Protein AF-A0A651DT74-F1 (afdb_monomer)

Foldseek 3Di:
DKKKFFDDVQVVLLCVVPVPDDDCPPDPHTDIDDDDDDDDPDPVVVVVVCQVCQLVVQLVSVCVRPVDCVSDDPDSHPVVSVVGIDMDDDNDDDDPDPDDDDPDDPPDPDDPPD

Secondary structure (DSSP, 8-state):
-EEEEE-HHHHHHHHHH-TTPPPTTSSS---EEEE-----SSHHHHHHHHHHHHHHHHHHHHHTT---GGGS-S--SHHHHHHHEEEEE-S-----S-SPPPSSPPPP------

Structure (mmCIF, N/CA/C/O backbone):
data_AF-A0A651DT74-F1
#
_entry.id   AF-A0A651DT74-F1
#
loop_
_atom_site.group_PDB
_atom_site.id
_atom_site.type_symbol
_atom_site.label_atom_id
_atom_site.label_alt_id
_atom_site.label_comp_id
_atom_site.label_asym_id
_atom_site.label_entity_id
_atom_site.label_seq_id
_atom_site.pdbx_PDB_ins_code
_atom_site.Cartn_x
_atom_site.Cartn_y
_atom_site.Cartn_z
_atom_site.occupancy
_atom_site.B_iso_or_equiv
_atom_site.auth_seq_id
_atom_site.auth_comp_id
_atom_site.auth_asym_id
_atom_site.auth_atom_id
_atom_site.pdbx_PDB_model_num
ATOM 1 N N . MET A 1 1 ? 6.912 -3.605 -10.216 1.00 92.81 1 MET A N 1
ATOM 2 C CA . MET A 1 1 ? 5.995 -4.064 -9.138 1.00 92.81 1 MET A CA 1
ATOM 3 C C . MET A 1 1 ? 5.890 -2.964 -8.090 1.00 92.81 1 MET A C 1
ATOM 5 O O . MET A 1 1 ? 6.702 -2.044 -8.121 1.00 92.81 1 MET A O 1
ATOM 9 N N . VAL A 1 2 ? 4.960 -3.079 -7.149 1.00 95.56 2 VAL A N 1
ATOM 10 C CA . VAL A 1 2 ? 4.865 -2.171 -6.000 1.00 95.56 2 VAL A CA 1
ATOM 11 C C . VAL A 1 2 ? 4.841 -2.965 -4.699 1.00 95.56 2 VAL A C 1
ATOM 13 O O . VAL A 1 2 ? 4.171 -3.990 -4.619 1.00 95.56 2 VAL A O 1
ATOM 16 N N . VAL A 1 3 ? 5.576 -2.504 -3.695 1.00 94.56 3 VAL A N 1
ATOM 17 C CA . VAL A 1 3 ? 5.502 -3.000 -2.320 1.00 94.56 3 VAL A CA 1
ATOM 18 C C . VAL A 1 3 ? 4.712 -1.990 -1.500 1.00 94.56 3 VAL A C 1
ATOM 20 O O . VAL A 1 3 ? 5.022 -0.800 -1.516 1.00 94.56 3 VAL A O 1
ATOM 23 N N . VAL A 1 4 ? 3.699 -2.472 -0.790 1.00 94.44 4 VAL A N 1
ATOM 24 C CA . VAL A 1 4 ? 2.837 -1.682 0.091 1.00 94.44 4 VAL A CA 1
ATOM 25 C C . VAL A 1 4 ? 3.091 -2.155 1.513 1.00 94.44 4 VAL A C 1
ATOM 27 O O . VAL A 1 4 ? 2.991 -3.347 1.800 1.00 94.44 4 VAL A O 1
ATOM 30 N N . ARG A 1 5 ? 3.485 -1.241 2.402 1.00 91.31 5 ARG A N 1
ATOM 31 C CA . ARG A 1 5 ? 3.759 -1.544 3.811 1.00 91.31 5 ARG A CA 1
ATOM 32 C C . ARG A 1 5 ? 2.784 -0.785 4.690 1.00 91.31 5 ARG A C 1
ATOM 34 O O . ARG A 1 5 ? 2.711 0.439 4.592 1.00 91.31 5 ARG A O 1
ATOM 41 N N . ALA A 1 6 ? 2.097 -1.496 5.576 1.00 89.62 6 ALA A N 1
ATOM 42 C CA . ALA A 1 6 ? 1.202 -0.878 6.543 1.00 89.62 6 ALA A CA 1
ATOM 43 C C . ALA A 1 6 ? 1.965 0.078 7.477 1.00 89.62 6 ALA A C 1
ATOM 45 O O . ALA A 1 6 ? 3.040 -0.245 7.995 1.00 89.62 6 ALA A O 1
ATOM 46 N N . CYS A 1 7 ? 1.392 1.262 7.686 1.00 89.56 7 CYS A N 1
ATOM 47 C CA . CYS A 1 7 ? 1.823 2.243 8.676 1.00 89.56 7 CYS A CA 1
ATOM 48 C C . CYS A 1 7 ? 0.823 2.304 9.843 1.00 89.56 7 CYS A C 1
ATOM 50 O O . CYS A 1 7 ? -0.169 1.577 9.887 1.00 89.56 7 CYS A O 1
ATOM 52 N N . GLN A 1 8 ? 1.081 3.202 10.800 1.00 89.12 8 GLN A N 1
ATOM 53 C CA . GLN A 1 8 ? 0.299 3.319 12.034 1.00 89.12 8 GLN A CA 1
ATOM 54 C C . GLN A 1 8 ? -1.225 3.439 11.826 1.00 89.12 8 GLN A C 1
ATOM 56 O O . GLN A 1 8 ? -1.943 2.746 12.540 1.00 89.12 8 GLN A O 1
ATOM 61 N N . PRO A 1 9 ? -1.751 4.228 10.864 1.00 91.88 9 PRO A N 1
ATOM 62 C CA . PRO A 1 9 ? -3.202 4.362 10.704 1.00 91.88 9 PRO A CA 1
ATOM 63 C C . PRO A 1 9 ? -3.909 3.044 10.372 1.00 91.88 9 PRO A C 1
ATOM 65 O O . PRO A 1 9 ? -4.993 2.784 10.891 1.00 91.88 9 PRO A O 1
ATOM 68 N N . PHE A 1 10 ? -3.275 2.193 9.560 1.00 90.31 10 PHE A N 1
ATOM 69 C CA . PHE A 1 10 ? -3.805 0.870 9.246 1.00 90.31 10 PHE A CA 1
ATOM 70 C C . PHE A 1 10 ? -3.846 -0.019 10.490 1.00 90.31 10 PHE A C 1
ATOM 72 O O . PHE A 1 10 ? -4.852 -0.673 10.751 1.00 90.31 10 PHE A O 1
ATOM 79 N N . GLU A 1 11 ? -2.786 -0.007 11.303 1.00 86.75 11 GLU A N 1
ATOM 80 C CA . GLU A 1 11 ? -2.780 -0.767 12.555 1.00 86.75 11 GLU A CA 1
ATOM 81 C C . GLU A 1 11 ? -3.826 -0.272 13.550 1.00 86.75 11 GLU A C 1
ATOM 83 O O . GLU A 1 11 ? -4.442 -1.074 14.244 1.00 86.75 11 GLU A O 1
ATOM 88 N N . ASP A 1 12 ? -3.994 1.043 13.664 1.00 90.25 12 ASP A N 1
ATOM 89 C CA . ASP A 1 12 ? -4.946 1.640 14.596 1.00 90.25 12 ASP A CA 1
ATOM 90 C C . ASP A 1 12 ? -6.381 1.283 14.195 1.00 90.25 12 ASP A C 1
ATOM 92 O O . ASP A 1 12 ? -7.207 0.972 15.054 1.00 90.25 12 ASP A O 1
ATOM 96 N N . TRP A 1 13 ? -6.662 1.258 12.890 1.00 92.12 13 TRP A N 1
ATOM 97 C CA . TRP A 1 13 ? -7.915 0.735 12.354 1.00 92.12 13 TRP A CA 1
ATOM 98 C C . TRP A 1 13 ? -8.093 -0.756 12.663 1.00 92.12 13 TRP A C 1
ATOM 100 O O . TRP A 1 13 ? -9.121 -1.137 13.221 1.00 92.12 13 TRP A O 1
ATOM 110 N N . ALA A 1 14 ? -7.081 -1.583 12.384 1.00 88.75 14 ALA A N 1
ATOM 111 C CA . ALA A 1 14 ? -7.109 -3.021 12.648 1.00 88.75 14 ALA A CA 1
ATOM 112 C C . ALA A 1 14 ? -7.363 -3.334 14.134 1.00 88.75 14 ALA A C 1
ATOM 114 O O . ALA A 1 14 ? -8.231 -4.144 14.459 1.00 88.75 14 ALA A O 1
ATOM 115 N N . LYS A 1 15 ? -6.678 -2.626 15.040 1.00 88.62 15 LYS A N 1
ATOM 116 C CA . LYS A 1 15 ? -6.875 -2.712 16.499 1.00 88.62 15 LYS A CA 1
ATOM 117 C C . LYS A 1 15 ? -8.254 -2.245 16.949 1.00 88.62 15 LYS A C 1
ATOM 119 O O . LYS A 1 15 ? -8.760 -2.700 17.970 1.00 88.62 15 LYS A O 1
ATOM 124 N N . GL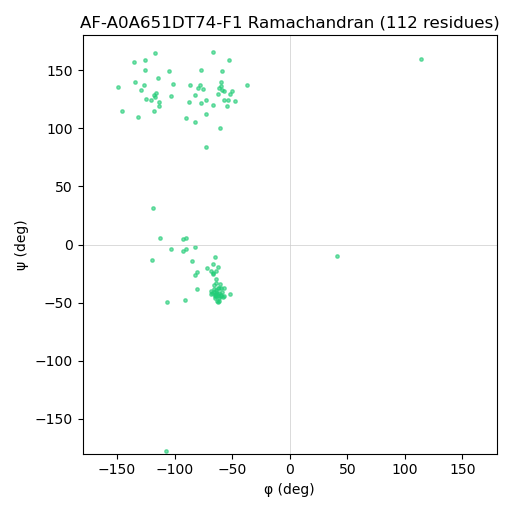Y A 1 16 ? -8.855 -1.309 16.215 1.00 89.44 16 GLY A N 1
ATOM 125 C CA . GLY A 1 16 ? -10.224 -0.862 16.456 1.00 89.44 16 GLY A CA 1
ATOM 126 C C . GLY A 1 16 ? -11.270 -1.948 16.186 1.00 89.44 16 GLY A C 1
ATOM 127 O O . GLY A 1 16 ? -12.357 -1.888 16.760 1.00 89.44 16 GLY A O 1
ATOM 128 N N . ILE A 1 17 ? -10.943 -2.931 15.342 1.00 88.38 17 ILE A N 1
ATOM 129 C CA . ILE A 1 17 ? -11.793 -4.089 15.032 1.00 88.38 17 ILE A CA 1
ATOM 130 C C . ILE A 1 17 ? -11.492 -5.246 15.991 1.00 88.38 17 ILE A C 1
ATOM 132 O O . ILE A 1 17 ? -12.416 -5.829 16.559 1.00 88.38 17 ILE A O 1
ATOM 136 N N . ASP A 1 18 ? -10.211 -5.557 16.182 1.00 83.62 18 ASP A N 1
ATOM 137 C CA . ASP A 1 18 ? -9.729 -6.611 17.072 1.00 83.62 18 ASP A CA 1
ATOM 138 C C . ASP A 1 18 ? -8.593 -6.072 17.950 1.00 83.62 18 ASP A C 1
ATOM 140 O O . ASP A 1 18 ? -7.492 -5.822 17.471 1.00 83.62 18 ASP A O 1
ATOM 144 N N . GLU A 1 19 ? -8.843 -5.894 19.248 1.00 81.88 19 GLU A N 1
ATOM 145 C CA . GLU A 1 19 ? -7.859 -5.335 20.188 1.00 81.88 19 GLU A CA 1
ATOM 146 C C . GLU A 1 19 ? -6.610 -6.229 20.342 1.00 81.88 19 GLU A C 1
ATOM 148 O O . GLU A 1 19 ? -5.537 -5.731 20.692 1.00 81.88 19 GLU A O 1
ATOM 153 N N . GLU A 1 20 ? -6.722 -7.530 20.041 1.00 77.31 20 GLU A N 1
ATOM 154 C CA . GLU A 1 20 ? -5.605 -8.485 20.058 1.00 77.31 20 GLU A CA 1
ATOM 155 C C . GLU A 1 20 ? -4.872 -8.583 18.705 1.00 77.31 20 GLU A C 1
ATOM 157 O O . GLU A 1 20 ? -3.949 -9.389 18.560 1.00 77.31 20 GLU A O 1
ATOM 162 N N . ALA A 1 21 ? -5.236 -7.737 17.732 1.00 71.56 21 ALA A N 1
ATOM 163 C CA . ALA A 1 21 ? -4.593 -7.635 16.427 1.00 71.56 21 ALA A CA 1
ATOM 164 C C . ALA A 1 21 ? -3.055 -7.569 16.545 1.00 71.56 21 ALA A C 1
ATOM 166 O O . ALA A 1 21 ? -2.527 -6.655 17.198 1.00 71.56 21 ALA A O 1
ATOM 167 N N . PRO A 1 22 ? -2.306 -8.481 15.886 1.00 64.31 22 PRO A N 1
ATOM 168 C CA . PRO A 1 22 ? -0.856 -8.402 15.875 1.00 64.31 22 PRO A CA 1
ATOM 169 C C . PRO A 1 22 ? -0.402 -7.067 15.286 1.00 64.31 22 PRO A C 1
ATOM 171 O O . PRO A 1 22 ? -0.881 -6.616 14.247 1.00 64.31 22 PRO A O 1
ATOM 174 N N . THR A 1 23 ? 0.537 -6.412 15.961 1.00 62.88 23 THR A N 1
ATOM 175 C CA . THR A 1 23 ? 1.093 -5.148 15.468 1.00 62.88 23 THR A CA 1
ATOM 176 C C . THR A 1 23 ? 2.122 -5.449 14.388 1.00 62.88 23 THR A C 1
ATOM 178 O O . THR A 1 23 ? 2.986 -6.296 14.604 1.00 62.88 23 THR A O 1
ATOM 181 N N . ALA A 1 24 ? 2.110 -4.740 13.259 1.00 56.19 24 ALA A N 1
ATOM 182 C CA . ALA A 1 24 ? 3.099 -4.943 12.198 1.00 56.19 24 ALA A CA 1
ATOM 183 C C . ALA A 1 24 ? 4.533 -4.579 12.655 1.00 56.19 24 ALA A C 1
ATOM 185 O O . ALA A 1 24 ? 5.508 -4.886 11.973 1.00 56.19 24 ALA A O 1
ATOM 186 N N . TYR A 1 25 ? 4.677 -3.944 13.824 1.00 54.31 25 TYR A N 1
ATOM 187 C CA . TYR A 1 25 ? 5.950 -3.650 14.491 1.00 54.31 25 TYR A CA 1
ATOM 188 C C . TYR A 1 25 ? 6.428 -4.702 15.502 1.00 54.31 25 TYR A C 1
ATOM 190 O O . TYR A 1 25 ? 7.539 -4.584 16.031 1.00 54.31 25 TYR A O 1
ATOM 198 N N . ASP A 1 26 ? 5.633 -5.728 15.783 1.00 47.22 26 ASP A N 1
ATOM 199 C CA . ASP A 1 26 ? 6.043 -6.825 16.647 1.00 47.22 26 ASP A CA 1
ATOM 200 C C . ASP A 1 26 ? 7.056 -7.702 15.888 1.00 47.22 26 ASP A C 1
ATOM 202 O O . ASP A 1 26 ? 6.738 -8.312 14.873 1.00 47.22 26 ASP A O 1
ATOM 206 N N . SER A 1 27 ? 8.302 -7.659 16.382 1.00 41.62 27 SER A N 1
ATOM 207 C CA . SER A 1 27 ? 9.448 -8.592 16.311 1.00 41.62 27 SER A CA 1
ATOM 208 C C . SER A 1 27 ? 9.829 -9.348 15.015 1.00 41.62 27 SER A C 1
ATOM 210 O O . SER A 1 27 ? 10.936 -9.886 14.953 1.00 41.62 27 SER A O 1
ATOM 212 N N . SER A 1 28 ? 9.011 -9.338 13.965 1.00 52.53 28 SER A N 1
ATOM 213 C CA . SER A 1 28 ? 9.129 -10.134 12.735 1.00 52.53 28 SER A CA 1
ATOM 214 C C . SER A 1 28 ? 9.269 -9.295 11.454 1.00 52.53 28 SER A C 1
ATOM 216 O O . SER A 1 28 ? 9.727 -9.810 10.435 1.00 52.53 28 SER A O 1
ATOM 218 N N . GLY A 1 29 ? 8.994 -7.988 11.524 1.00 56.25 29 GLY A N 1
ATOM 219 C CA . GLY A 1 29 ? 9.123 -7.040 10.414 1.00 56.25 29 GLY A CA 1
ATOM 220 C C . GLY A 1 29 ? 7.774 -6.471 9.974 1.00 56.25 29 GLY A C 1
ATOM 221 O O . GLY A 1 29 ? 6.731 -7.047 10.255 1.00 56.25 29 GLY A O 1
ATOM 222 N N . LYS A 1 30 ? 7.807 -5.322 9.284 1.00 64.44 30 LYS A N 1
ATOM 223 C CA . LYS A 1 30 ? 6.601 -4.647 8.782 1.00 64.44 30 LYS A CA 1
ATOM 224 C C . LYS A 1 30 ? 5.803 -5.590 7.876 1.00 64.44 30 LYS A C 1
ATOM 226 O O . LYS A 1 30 ? 6.356 -6.048 6.875 1.00 64.44 30 LYS A O 1
ATOM 231 N N . TRP A 1 31 ? 4.521 -5.807 8.183 1.00 73.62 31 TRP A N 1
ATOM 232 C CA . TRP A 1 31 ? 3.577 -6.444 7.262 1.00 73.62 31 TRP A CA 1
ATOM 233 C C . TRP A 1 31 ? 3.589 -5.690 5.931 1.00 73.62 31 TRP A C 1
ATOM 235 O O . TRP A 1 31 ? 3.443 -4.462 5.892 1.00 73.62 31 TRP A O 1
ATOM 245 N N . SER A 1 32 ? 3.843 -6.417 4.847 1.00 86.38 32 SER A N 1
ATOM 246 C CA . SER A 1 32 ? 3.918 -5.831 3.517 1.00 86.38 32 SER A CA 1
ATOM 247 C C . SER A 1 32 ? 3.474 -6.812 2.458 1.00 86.38 32 SER A C 1
ATOM 249 O O . SER A 1 32 ? 3.953 -7.947 2.446 1.00 86.38 32 SER A O 1
ATOM 251 N N . ASN A 1 33 ? 2.668 -6.330 1.524 1.00 90.38 33 ASN A N 1
ATOM 252 C CA . ASN A 1 33 ? 2.309 -7.060 0.322 1.00 90.38 33 ASN A CA 1
ATOM 253 C C . ASN A 1 33 ? 3.065 -6.494 -0.880 1.00 90.38 33 ASN A C 1
ATOM 255 O O . ASN A 1 33 ? 3.397 -5.307 -0.937 1.00 90.38 33 ASN A O 1
ATOM 259 N N . ALA A 1 34 ? 3.349 -7.359 -1.850 1.00 92.44 34 ALA A N 1
ATOM 260 C CA . ALA A 1 34 ? 3.930 -6.973 -3.125 1.00 92.44 34 ALA A CA 1
ATOM 261 C C . ALA A 1 34 ? 2.941 -7.293 -4.246 1.00 92.44 34 ALA A C 1
ATOM 263 O O . ALA A 1 34 ? 2.444 -8.413 -4.343 1.00 92.44 34 ALA A O 1
ATOM 264 N N . TYR A 1 35 ? 2.696 -6.317 -5.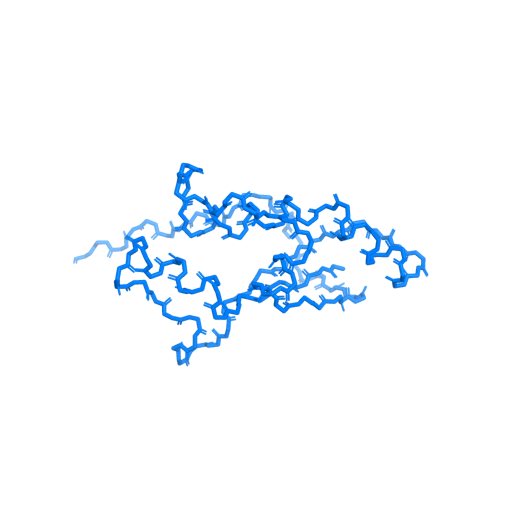113 1.00 93.44 35 TYR A N 1
ATOM 265 C CA . TYR A 1 35 ? 1.757 -6.424 -6.220 1.00 93.44 35 TYR A CA 1
ATOM 266 C C . TYR A 1 35 ? 2.485 -6.266 -7.551 1.00 93.44 35 TYR A C 1
ATOM 268 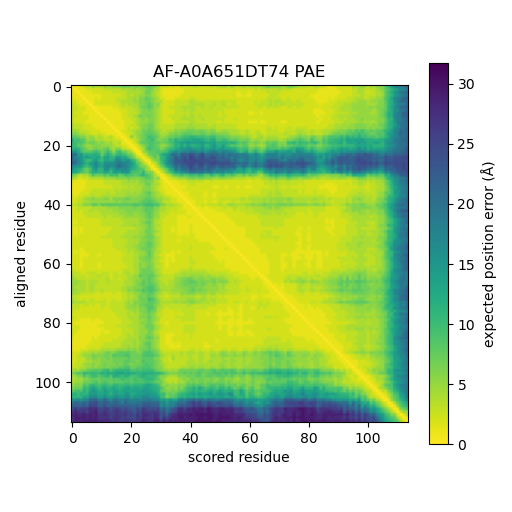O O . TYR A 1 35 ? 3.222 -5.299 -7.785 1.00 93.44 35 TYR A O 1
ATOM 276 N N . LEU A 1 36 ? 2.260 -7.217 -8.456 1.00 93.81 36 LEU A N 1
ATOM 277 C CA . LEU A 1 36 ? 2.658 -7.065 -9.850 1.00 93.81 36 LEU A CA 1
ATOM 278 C C . LEU A 1 36 ? 1.715 -6.057 -10.515 1.00 93.81 36 LEU A C 1
ATOM 280 O O . LEU A 1 36 ? 0.499 -6.219 -10.496 1.00 93.81 36 LEU A O 1
ATOM 284 N N . ILE A 1 37 ? 2.299 -5.010 -11.088 1.00 94.12 37 ILE A N 1
ATOM 285 C CA . ILE A 1 37 ? 1.598 -3.934 -11.799 1.00 94.12 37 ILE A CA 1
ATOM 286 C C . ILE A 1 37 ? 2.053 -3.947 -13.264 1.00 94.12 37 ILE A C 1
ATOM 288 O O . ILE A 1 37 ? 3.069 -4.590 -13.556 1.00 94.12 37 ILE A O 1
ATOM 292 N N . PRO A 1 38 ? 1.340 -3.274 -14.188 1.00 94.31 38 PRO A N 1
ATOM 293 C CA . PRO A 1 38 ? 1.783 -3.162 -15.574 1.00 94.31 38 PRO A CA 1
ATOM 294 C C . PRO A 1 38 ? 3.218 -2.628 -15.699 1.00 94.31 38 PRO A C 1
ATOM 296 O O . PRO A 1 38 ? 3.747 -1.989 -14.791 1.00 94.31 38 PRO A O 1
ATOM 299 N N . GLU A 1 39 ? 3.856 -2.897 -16.834 1.00 90.88 39 GLU A N 1
ATOM 300 C CA . GLU A 1 39 ? 5.155 -2.306 -17.153 1.00 90.88 39 GLU A CA 1
ATOM 301 C C . GLU A 1 39 ? 4.968 -0.862 -17.630 1.00 90.88 39 GLU A C 1
ATOM 303 O O . GLU A 1 39 ? 4.071 -0.568 -18.426 1.00 90.88 39 GLU A O 1
ATOM 308 N N . PHE A 1 40 ? 5.835 0.029 -17.157 1.00 93.44 40 PHE A N 1
ATOM 309 C CA . PHE A 1 40 ? 5.821 1.447 -17.494 1.00 93.44 40 PHE A CA 1
ATOM 310 C C . PHE A 1 40 ? 7.186 1.873 -18.027 1.00 93.44 40 PHE A C 1
ATOM 312 O O . PHE A 1 40 ? 8.215 1.317 -17.648 1.00 93.44 40 PHE A O 1
ATOM 319 N N . ASN A 1 41 ? 7.196 2.878 -18.904 1.00 91.69 41 ASN A N 1
ATOM 320 C CA . ASN A 1 41 ? 8.442 3.410 -19.463 1.00 91.69 41 ASN A CA 1
ATOM 321 C C . ASN A 1 41 ? 9.143 4.380 -18.503 1.00 91.69 41 ASN A C 1
ATOM 323 O O . ASN A 1 41 ? 10.346 4.605 -18.633 1.00 91.69 41 ASN A O 1
ATOM 327 N N . THR A 1 42 ? 8.390 4.985 -17.582 1.00 93.62 42 THR A N 1
ATOM 328 C CA . THR A 1 42 ? 8.891 5.941 -16.595 1.00 93.62 42 THR A CA 1
ATOM 329 C C . THR A 1 42 ? 8.311 5.648 -15.214 1.00 93.62 42 THR A C 1
ATOM 331 O O . THR A 1 42 ? 7.249 5.037 -15.087 1.00 93.62 42 THR A O 1
ATOM 334 N N . GLU A 1 43 ? 9.011 6.094 -14.171 1.00 92.88 43 GLU A N 1
ATOM 335 C CA . GLU A 1 43 ? 8.515 6.006 -12.794 1.00 92.88 43 GLU A CA 1
ATOM 336 C C . GLU A 1 43 ? 7.272 6.890 -12.586 1.00 92.88 43 GLU A C 1
ATOM 338 O O . GLU A 1 43 ? 6.354 6.511 -11.866 1.00 92.88 43 GLU A O 1
ATOM 343 N N . GLU A 1 44 ? 7.209 8.042 -13.260 1.00 96.19 44 GLU A N 1
ATOM 344 C CA . GLU A 1 44 ? 6.069 8.966 -13.205 1.00 96.19 44 GLU A CA 1
ATOM 345 C C . GLU A 1 44 ? 4.783 8.302 -13.717 1.00 96.19 44 GLU A C 1
ATOM 347 O O . GLU A 1 44 ? 3.773 8.335 -13.017 1.00 96.19 44 GLU A O 1
ATOM 352 N N . ASP A 1 45 ? 4.836 7.600 -14.857 1.00 96.38 45 ASP A N 1
ATOM 353 C CA . ASP A 1 45 ? 3.687 6.841 -15.380 1.00 96.38 45 ASP A CA 1
ATOM 354 C C . ASP A 1 45 ? 3.213 5.765 -14.382 1.00 96.38 45 ASP A C 1
ATOM 356 O O . ASP A 1 45 ? 2.013 5.516 -14.233 1.00 96.38 45 ASP A O 1
ATOM 360 N N . ALA A 1 46 ? 4.153 5.120 -13.681 1.00 95.50 46 ALA A N 1
ATOM 361 C CA . ALA A 1 46 ? 3.832 4.119 -12.670 1.00 95.50 46 ALA A CA 1
ATOM 362 C C . ALA A 1 46 ? 3.139 4.751 -11.454 1.00 95.50 46 ALA A C 1
ATOM 364 O O . ALA A 1 46 ? 2.163 4.194 -10.947 1.00 95.50 46 ALA A O 1
ATOM 365 N N . TRP A 1 47 ? 3.599 5.922 -11.003 1.00 96.62 47 TRP A N 1
ATOM 366 C CA . TRP A 1 47 ? 2.959 6.666 -9.918 1.00 96.62 47 TRP A CA 1
ATOM 367 C C . TRP A 1 47 ? 1.567 7.178 -10.293 1.00 96.62 47 TRP A C 1
ATOM 369 O O . TRP A 1 47 ? 0.654 7.053 -9.479 1.00 96.62 47 TRP A O 1
ATOM 379 N N . GLU A 1 48 ? 1.368 7.680 -11.514 1.00 97.25 48 GLU A N 1
ATOM 380 C CA . GLU A 1 48 ? 0.042 8.083 -12.005 1.00 97.25 48 GLU A CA 1
ATOM 381 C C . GLU A 1 48 ? -0.928 6.896 -12.041 1.00 97.25 48 GLU A C 1
ATOM 383 O O . GLU A 1 48 ? -2.087 7.003 -11.626 1.00 97.25 48 GLU A O 1
ATOM 388 N N . TRP A 1 49 ? -0.452 5.727 -12.484 1.00 97.38 49 TRP A N 1
ATOM 389 C CA . TRP A 1 49 ? -1.250 4.508 -12.435 1.00 97.38 49 TRP A CA 1
ATOM 390 C C . TRP A 1 49 ? -1.569 4.099 -10.994 1.00 97.38 49 TRP A C 1
ATOM 392 O O . TRP A 1 49 ? -2.711 3.739 -10.708 1.00 97.38 49 TRP A O 1
ATOM 402 N N . LEU A 1 50 ? -0.603 4.176 -10.074 1.00 97.00 50 LEU A N 1
ATOM 403 C CA . LEU A 1 50 ? -0.835 3.874 -8.661 1.00 97.00 50 LEU A CA 1
ATOM 404 C C . LEU A 1 50 ? -1.875 4.810 -8.046 1.00 97.00 50 LEU A C 1
ATOM 406 O O . LEU A 1 50 ? -2.773 4.326 -7.367 1.00 97.00 50 LEU A O 1
ATOM 410 N N . GLU A 1 51 ? -1.808 6.113 -8.313 1.00 97.50 51 GLU A N 1
ATOM 411 C CA . GLU A 1 51 ? -2.800 7.078 -7.833 1.00 97.50 51 GLU A CA 1
ATOM 412 C C . GLU A 1 51 ? -4.203 6.741 -8.359 1.00 97.50 51 GLU A C 1
ATOM 414 O O . GLU A 1 51 ? -5.164 6.690 -7.588 1.00 97.50 51 GLU A O 1
ATOM 419 N N . ALA A 1 52 ? -4.323 6.413 -9.649 1.00 97.50 52 ALA A N 1
ATOM 420 C CA . ALA A 1 52 ? -5.597 6.036 -10.259 1.00 97.50 52 ALA A CA 1
ATOM 421 C C . ALA A 1 52 ? -6.167 4.700 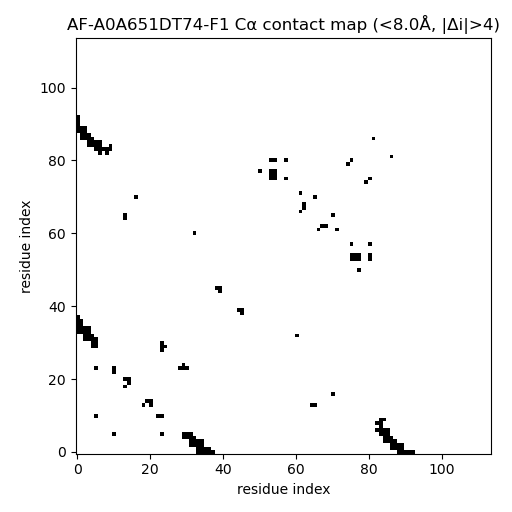-9.741 1.00 97.50 52 ALA A C 1
ATOM 423 O O . ALA A 1 52 ? -7.380 4.493 -9.796 1.00 97.50 52 ALA A O 1
ATOM 424 N N . ASN A 1 53 ? -5.315 3.796 -9.244 1.00 97.12 53 ASN A N 1
ATOM 425 C CA . ASN A 1 53 ? -5.696 2.448 -8.802 1.00 97.12 53 ASN A CA 1
ATOM 426 C C . ASN A 1 53 ? -5.555 2.240 -7.285 1.00 97.12 53 ASN A C 1
ATOM 428 O O . ASN A 1 53 ? -5.765 1.129 -6.795 1.00 97.12 53 ASN A O 1
ATOM 432 N N . CYS A 1 54 ? -5.233 3.288 -6.523 1.00 96.25 54 CYS A N 1
ATOM 433 C CA . CYS A 1 54 ? -4.938 3.167 -5.098 1.00 96.25 54 CYS A CA 1
ATOM 434 C C . CYS A 1 54 ? -6.108 2.614 -4.288 1.00 96.25 54 CYS A C 1
ATOM 436 O O . CYS A 1 54 ? -5.875 1.841 -3.371 1.00 96.25 54 CYS A O 1
ATOM 438 N N . GLY A 1 55 ? -7.351 2.925 -4.667 1.00 96.06 55 GLY A N 1
ATOM 439 C CA . GLY A 1 55 ? -8.537 2.377 -4.008 1.00 96.06 55 GLY A CA 1
ATOM 440 C C . GLY A 1 55 ? -8.577 0.848 -4.054 1.00 96.06 55 GLY A C 1
ATOM 441 O O . GLY A 1 55 ? -8.850 0.221 -3.039 1.00 96.06 55 GLY A O 1
ATOM 442 N N . MET A 1 56 ? -8.211 0.242 -5.190 1.00 95.19 56 MET A N 1
ATOM 443 C CA . MET A 1 56 ? -8.132 -1.217 -5.321 1.00 95.19 56 MET A CA 1
ATOM 444 C C . MET A 1 56 ? -7.037 -1.798 -4.421 1.00 95.19 56 MET A C 1
ATOM 446 O O . MET A 1 56 ? -7.268 -2.793 -3.745 1.00 95.19 56 MET A O 1
ATOM 450 N N . LEU A 1 57 ? -5.852 -1.179 -4.392 1.00 95.31 57 LEU A N 1
ATOM 451 C CA . LEU A 1 57 ? -4.763 -1.620 -3.513 1.00 95.31 57 LEU A CA 1
ATOM 452 C C . LEU A 1 57 ? -5.141 -1.476 -2.035 1.00 95.31 57 LEU A C 1
ATOM 454 O O . LEU A 1 57 ? -4.844 -2.358 -1.242 1.00 95.31 57 LEU A O 1
ATOM 458 N N . PHE A 1 58 ? -5.834 -0.396 -1.675 1.00 95.75 58 PHE A N 1
ATOM 459 C CA . PHE A 1 58 ? -6.327 -0.172 -0.320 1.00 95.75 58 PHE A CA 1
ATOM 460 C C . PHE A 1 58 ? -7.300 -1.284 0.086 1.00 95.75 58 PHE A C 1
ATOM 462 O O . PHE A 1 58 ? -7.150 -1.878 1.147 1.00 95.75 58 PHE A O 1
ATOM 469 N N . GLU A 1 59 ? -8.268 -1.609 -0.770 1.00 95.06 59 GLU A N 1
ATOM 470 C CA . GLU A 1 59 ? -9.232 -2.679 -0.504 1.00 95.06 59 GLU A CA 1
ATOM 471 C C . GLU A 1 59 ? -8.553 -4.049 -0.372 1.00 95.06 59 GLU A C 1
ATOM 473 O O . GLU A 1 59 ? -8.924 -4.804 0.517 1.00 95.06 59 GLU A O 1
ATOM 478 N N . LEU A 1 60 ? -7.512 -4.340 -1.162 1.00 92.88 60 LEU A N 1
ATOM 479 C CA . LEU A 1 60 ? -6.712 -5.563 -1.006 1.00 92.88 60 LEU A CA 1
ATOM 480 C C . LEU A 1 60 ? -5.995 -5.629 0.353 1.00 92.88 60 LEU A C 1
ATOM 482 O O . LEU A 1 60 ? -5.999 -6.679 0.993 1.00 92.88 60 LEU A O 1
ATOM 486 N N . GLU A 1 61 ? -5.414 -4.520 0.825 1.00 92.12 61 GLU A N 1
ATOM 487 C CA . GLU A 1 61 ? -4.796 -4.468 2.159 1.00 92.12 61 GLU A CA 1
ATOM 488 C C . GLU A 1 61 ? -5.833 -4.682 3.270 1.00 92.12 61 GLU A C 1
ATOM 490 O O . GLU A 1 61 ? -5.593 -5.456 4.197 1.00 92.12 61 GLU A O 1
ATOM 495 N N . LEU A 1 62 ? -6.997 -4.032 3.170 1.00 92.25 62 LEU A N 1
ATOM 496 C CA . LEU A 1 62 ? -8.076 -4.153 4.155 1.00 92.25 62 LEU A CA 1
ATOM 497 C C . LEU A 1 62 ? -8.651 -5.572 4.184 1.00 92.25 62 LEU A C 1
ATOM 499 O O . LEU A 1 62 ? -8.783 -6.144 5.263 1.00 92.25 62 LEU A O 1
ATOM 503 N N . ASP A 1 63 ? -8.928 -6.157 3.018 1.00 90.25 63 ASP A N 1
ATOM 504 C CA . ASP A 1 63 ? -9.465 -7.514 2.877 1.00 90.25 63 ASP A CA 1
ATOM 505 C C . ASP A 1 63 ? -8.490 -8.579 3.390 1.00 90.25 63 ASP A C 1
ATOM 507 O O . ASP A 1 63 ? -8.911 -9.562 3.998 1.00 90.25 63 ASP A O 1
ATOM 511 N N . SER A 1 64 ? -7.178 -8.343 3.247 1.00 83.88 64 SER A N 1
ATOM 512 C CA . SER A 1 64 ? -6.150 -9.229 3.808 1.00 83.88 64 SER A CA 1
ATOM 513 C C . SER A 1 64 ? -6.197 -9.327 5.338 1.00 83.88 64 SER A C 1
ATOM 515 O O . SER A 1 64 ? -5.677 -10.292 5.902 1.00 83.88 64 SER A O 1
ATOM 517 N N . TRP A 1 65 ? -6.832 -8.353 6.001 1.00 85.12 65 TRP A N 1
ATOM 518 C CA . TRP A 1 65 ? -6.985 -8.308 7.451 1.00 85.12 65 TRP A CA 1
ATOM 519 C C . TRP A 1 65 ? -8.408 -8.624 7.917 1.00 85.12 65 TRP A C 1
ATOM 521 O O . TRP A 1 65 ? -8.611 -9.441 8.814 1.00 85.12 65 TRP A O 1
ATOM 531 N N . TYR A 1 66 ? -9.407 -7.969 7.326 1.00 86.94 66 TYR A N 1
ATOM 532 C CA . TYR A 1 66 ? -10.803 -8.095 7.716 1.00 86.94 66 TYR A CA 1
ATOM 533 C C . TYR A 1 66 ? -11.712 -7.980 6.494 1.00 86.94 66 TYR A C 1
ATOM 535 O O . TYR A 1 66 ? -11.813 -6.925 5.879 1.00 86.94 66 TYR A O 1
ATOM 543 N N . THR A 1 67 ? -12.410 -9.062 6.161 1.00 87.56 67 THR A N 1
ATOM 544 C CA . THR A 1 67 ? -13.121 -9.213 4.880 1.00 87.56 67 THR A CA 1
ATOM 545 C C . THR A 1 67 ? -14.501 -8.553 4.830 1.00 87.56 67 THR A C 1
ATOM 547 O O . THR A 1 67 ? -15.190 -8.674 3.823 1.00 87.56 67 THR A O 1
ATOM 550 N N . ASP A 1 68 ? -14.977 -7.944 5.921 1.00 90.25 68 ASP A N 1
ATOM 551 C CA . ASP A 1 68 ? -16.280 -7.266 5.949 1.00 90.25 68 ASP A CA 1
ATOM 552 C C . ASP A 1 68 ? -16.125 -5.790 5.542 1.00 90.25 68 ASP A C 1
ATOM 554 O O . ASP A 1 68 ? -15.595 -4.991 6.328 1.00 90.25 68 ASP A O 1
ATOM 558 N N . PRO A 1 69 ? -16.609 -5.396 4.346 1.00 90.25 69 PRO A N 1
ATOM 559 C CA . PRO A 1 69 ? -16.426 -4.044 3.835 1.00 90.25 69 PRO A CA 1
ATOM 560 C C . PRO A 1 69 ? -17.169 -2.973 4.637 1.00 90.25 69 PRO A C 1
ATOM 562 O O . PRO A 1 69 ? -16.851 -1.793 4.496 1.00 90.25 69 PRO A O 1
ATOM 565 N N . GLU A 1 70 ? -18.150 -3.343 5.471 1.00 91.50 70 GLU A N 1
ATOM 566 C CA . GLU A 1 70 ? -18.859 -2.382 6.328 1.00 91.50 70 GLU A CA 1
ATOM 567 C C . GLU A 1 70 ? -17.959 -1.813 7.438 1.00 91.50 70 GLU A C 1
ATOM 569 O O . GLU A 1 70 ? -18.215 -0.715 7.932 1.00 91.50 70 GLU A O 1
ATOM 574 N N . ALA A 1 71 ? -16.888 -2.521 7.808 1.00 90.75 71 ALA A N 1
AT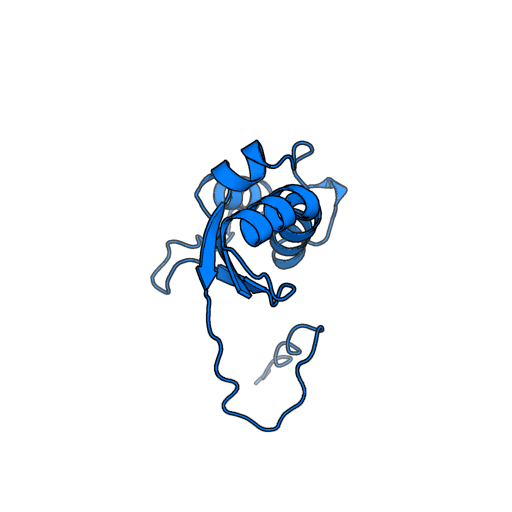OM 575 C CA . ALA A 1 71 ? -15.924 -2.077 8.816 1.00 90.75 71 ALA A CA 1
ATOM 576 C C . ALA A 1 71 ? -14.748 -1.269 8.234 1.00 90.75 71 ALA A C 1
ATOM 578 O O . ALA A 1 71 ? -13.883 -0.795 8.978 1.00 90.75 71 ALA A O 1
ATOM 579 N N . TRP A 1 72 ? -14.673 -1.127 6.90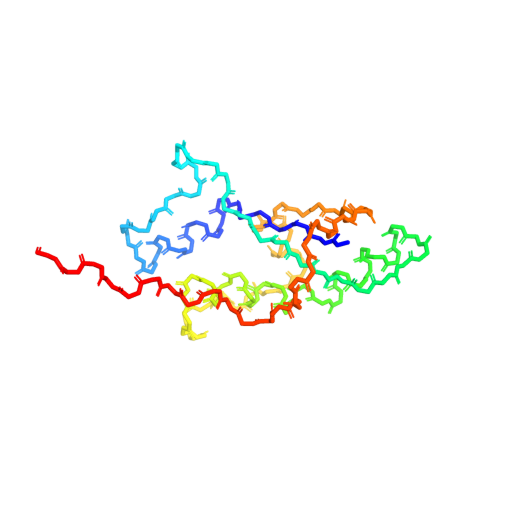9 1.00 94.38 72 TRP A N 1
ATOM 580 C CA . TRP A 1 72 ? -13.570 -0.446 6.233 1.00 94.38 72 TRP A CA 1
ATOM 581 C C . TRP A 1 72 ? -13.683 1.082 6.345 1.00 94.38 72 TRP A C 1
ATOM 583 O O . TRP A 1 72 ? -14.792 1.618 6.389 1.00 94.38 72 TRP A O 1
ATOM 593 N N . PRO A 1 73 ? -12.556 1.822 6.344 1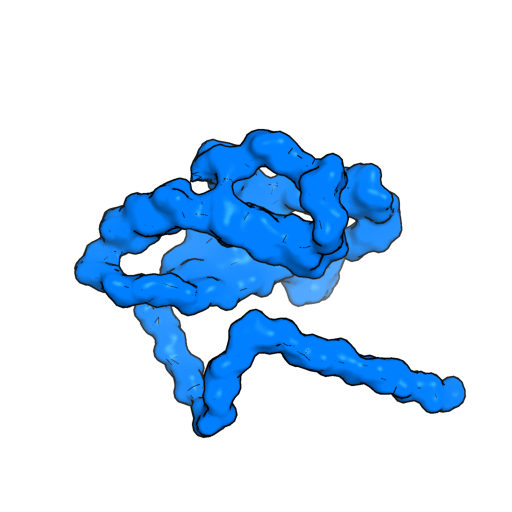.00 93.75 73 PRO A N 1
ATOM 594 C CA . PRO A 1 73 ? -12.587 3.283 6.305 1.00 93.75 73 PRO A CA 1
ATOM 595 C C . PRO A 1 73 ? -13.309 3.784 5.046 1.00 93.75 73 PRO A C 1
ATOM 597 O O . PRO A 1 73 ? -13.074 3.275 3.950 1.00 93.75 73 PRO A O 1
ATOM 600 N N . GLU A 1 74 ? -14.169 4.798 5.187 1.00 93.25 74 GLU A N 1
ATOM 601 C CA . GLU A 1 74 ? -14.889 5.395 4.049 1.00 93.25 74 GLU A CA 1
ATOM 602 C C . GLU A 1 74 ? -13.947 6.157 3.102 1.00 93.25 74 GLU A C 1
ATOM 604 O O . GLU A 1 74 ? -14.095 6.077 1.882 1.00 93.25 74 GLU A O 1
ATOM 609 N N . ASP A 1 75 ? -12.970 6.891 3.651 1.00 95.56 75 ASP A N 1
ATOM 610 C CA . ASP A 1 75 ? -11.958 7.586 2.854 1.00 95.56 75 ASP A CA 1
ATOM 611 C C . ASP A 1 75 ? -10.837 6.624 2.456 1.00 95.56 75 ASP A C 1
ATOM 613 O O . ASP A 1 75 ? -9.980 6.261 3.260 1.00 95.56 75 ASP A O 1
ATOM 617 N N . ARG A 1 76 ? -10.853 6.235 1.182 1.00 95.25 76 ARG A N 1
ATOM 618 C CA . ARG A 1 76 ? -9.808 5.436 0.528 1.00 95.25 76 ARG A CA 1
ATOM 619 C C . ARG A 1 76 ? -9.176 6.194 -0.640 1.00 95.25 76 ARG A C 1
ATOM 621 O O . ARG A 1 76 ? -8.803 5.605 -1.651 1.00 95.25 76 ARG A O 1
ATOM 628 N N . SER A 1 77 ? -9.119 7.523 -0.529 1.00 97.12 77 SER A N 1
ATOM 629 C CA . SER A 1 77 ? -8.457 8.389 -1.505 1.00 97.12 77 SER A CA 1
ATOM 630 C C . SER A 1 77 ? -6.941 8.173 -1.529 1.00 97.12 77 SER A C 1
ATOM 632 O O . SER A 1 77 ? -6.359 7.608 -0.605 1.00 97.12 77 SER A O 1
ATOM 634 N N . TRP A 1 78 ? -6.273 8.689 -2.563 1.00 96.56 78 TRP A N 1
ATOM 635 C CA . TRP A 1 78 ? -4.813 8.630 -2.667 1.00 96.56 78 TRP A CA 1
ATOM 636 C C . TRP A 1 78 ? -4.092 9.263 -1.472 1.00 96.56 78 TRP A C 1
ATOM 638 O O . TRP A 1 78 ? -3.089 8.732 -1.001 1.00 96.56 78 TRP A O 1
ATOM 648 N N . ASN A 1 79 ? -4.627 10.365 -0.940 1.00 97.06 79 ASN A N 1
ATOM 649 C CA . ASN A 1 79 ? -4.061 11.007 0.244 1.00 97.06 79 ASN A CA 1
ATOM 650 C C . ASN A 1 79 ? -4.134 10.077 1.459 1.00 97.06 79 ASN A C 1
ATOM 652 O O . ASN A 1 79 ? -3.111 9.848 2.098 1.00 97.06 79 ASN A O 1
ATOM 656 N N . ALA A 1 80 ? -5.305 9.483 1.721 1.00 96.31 80 ALA A N 1
ATOM 657 C CA . ALA A 1 80 ? -5.463 8.500 2.790 1.00 96.31 80 ALA A CA 1
ATOM 658 C C . ALA A 1 80 ? -4.539 7.291 2.568 1.00 96.31 80 ALA A C 1
ATOM 660 O O . ALA A 1 80 ? -3.836 6.874 3.482 1.00 96.31 80 ALA A O 1
ATOM 661 N N . PHE A 1 81 ? -4.446 6.787 1.336 1.00 96.56 81 PHE A N 1
ATOM 662 C CA . PHE A 1 81 ? -3.556 5.680 0.988 1.00 96.56 81 PHE A CA 1
ATOM 663 C C . PHE A 1 81 ? -2.087 5.986 1.325 1.00 96.56 81 PHE A C 1
ATOM 665 O O . PHE A 1 81 ? -1.405 5.169 1.935 1.00 96.56 81 PHE A O 1
ATOM 672 N N . ARG A 1 82 ? -1.596 7.188 1.001 1.00 95.38 82 ARG A N 1
ATOM 673 C CA . ARG A 1 82 ? -0.217 7.619 1.301 1.00 95.38 82 ARG A CA 1
ATOM 674 C C . ARG A 1 82 ? 0.039 7.901 2.784 1.00 95.38 82 ARG A C 1
ATOM 676 O O . ARG A 1 82 ? 1.194 7.908 3.200 1.00 95.38 82 ARG A O 1
ATOM 683 N N . GLU A 1 83 ? -1.003 8.147 3.573 1.00 95.12 83 GLU A N 1
ATOM 684 C CA . GLU A 1 83 ? -0.904 8.243 5.035 1.00 95.12 83 GLU A CA 1
ATOM 685 C C . GLU A 1 83 ? -0.882 6.859 5.696 1.00 95.12 83 GLU A C 1
ATOM 687 O O . GLU A 1 83 ? -0.164 6.638 6.674 1.00 95.12 83 GLU A O 1
ATOM 692 N N . TRP A 1 84 ? -1.668 5.926 5.160 1.00 94.38 84 TRP A N 1
ATOM 693 C CA . TRP A 1 84 ? -1.843 4.584 5.708 1.00 94.38 84 TRP A CA 1
ATOM 694 C C . TRP A 1 84 ? -0.735 3.622 5.300 1.00 94.38 84 TRP A C 1
ATOM 696 O O . TRP A 1 84 ? -0.456 2.683 6.048 1.00 94.38 84 TRP A O 1
ATOM 706 N N . PHE A 1 85 ? -0.083 3.865 4.162 1.00 93.88 85 PHE A N 1
ATOM 707 C CA . PHE A 1 85 ? 0.905 2.955 3.605 1.00 93.88 85 PHE A CA 1
ATOM 708 C C . PHE A 1 85 ? 2.174 3.660 3.132 1.00 93.88 85 PHE A C 1
ATOM 710 O O . PHE A 1 85 ? 2.144 4.706 2.484 1.00 93.88 85 PHE A O 1
ATOM 717 N N . ASP A 1 86 ? 3.306 3.019 3.411 1.00 93.81 86 ASP A N 1
ATOM 718 C CA . ASP A 1 86 ? 4.588 3.310 2.778 1.00 93.81 86 ASP A CA 1
ATOM 719 C C . ASP A 1 86 ? 4.698 2.476 1.494 1.00 93.81 86 ASP A C 1
ATOM 721 O O . ASP A 1 86 ? 4.552 1.252 1.524 1.00 93.81 86 ASP A O 1
ATOM 725 N N . VAL A 1 87 ? 4.890 3.148 0.358 1.00 94.50 87 VAL A N 1
ATOM 726 C CA . VAL A 1 87 ? 4.757 2.558 -0.981 1.00 94.50 87 VAL A CA 1
ATOM 727 C C . VAL A 1 87 ? 6.080 2.683 -1.7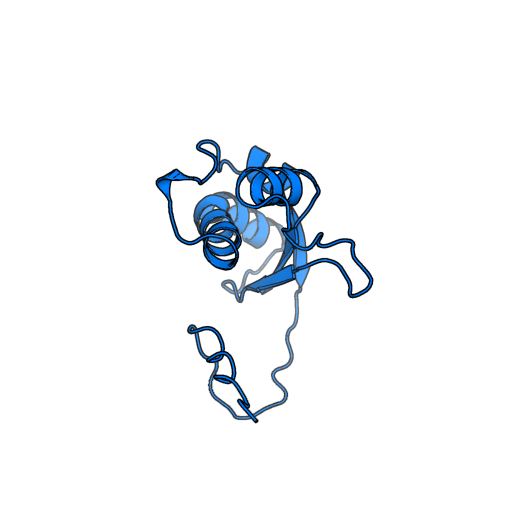19 1.00 94.50 87 VAL A C 1
ATOM 729 O O . VAL A 1 87 ? 6.590 3.791 -1.892 1.00 94.50 87 VAL A O 1
ATOM 732 N N . GLU A 1 88 ? 6.600 1.555 -2.191 1.00 94.56 88 GLU A N 1
ATOM 733 C CA . GLU A 1 88 ? 7.896 1.447 -2.859 1.00 94.56 88 GLU A CA 1
ATOM 734 C C . GLU A 1 88 ? 7.728 0.794 -4.238 1.00 94.56 88 GLU A C 1
ATOM 736 O O . GLU A 1 88 ? 7.185 -0.305 -4.359 1.00 94.56 88 GLU A O 1
ATOM 741 N N . LEU A 1 89 ? 8.200 1.462 -5.292 1.00 94.81 89 LEU A N 1
ATOM 742 C CA . LEU A 1 89 ? 8.282 0.877 -6.629 1.00 94.81 89 LEU A CA 1
ATOM 743 C C . LEU A 1 89 ? 9.551 0.034 -6.739 1.00 94.81 89 LEU A C 1
ATOM 745 O O . LEU A 1 89 ? 10.651 0.511 -6.473 1.00 94.81 89 LEU A O 1
ATOM 749 N N . ILE A 1 90 ? 9.400 -1.212 -7.181 1.00 93.44 90 ILE A N 1
ATOM 750 C CA . ILE A 1 90 ? 10.531 -2.099 -7.460 1.00 93.44 90 ILE A CA 1
ATOM 751 C C . ILE A 1 90 ? 10.566 -2.366 -8.962 1.00 93.44 90 ILE A C 1
ATOM 753 O O . ILE A 1 90 ? 9.619 -2.923 -9.535 1.00 93.44 90 ILE A O 1
ATOM 757 N N . GLU A 1 91 ? 11.673 -1.968 -9.586 1.00 87.00 91 GLU A N 1
ATOM 758 C CA . GLU A 1 91 ? 11.866 -2.020 -11.038 1.00 87.00 91 GLU A CA 1
ATOM 759 C C . GLU A 1 91 ? 11.957 -3.451 -11.568 1.00 87.00 91 GLU A C 1
ATOM 761 O O . GLU A 1 91 ? 11.369 -3.770 -12.597 1.00 87.00 91 GLU A O 1
ATOM 766 N N . MET A 1 92 ? 12.678 -4.329 -10.867 1.00 87.56 92 MET A N 1
ATOM 767 C CA . MET A 1 92 ? 12.950 -5.680 -11.352 1.00 87.56 92 MET A CA 1
ATOM 768 C C . MET A 1 92 ? 12.610 -6.752 -10.324 1.00 87.56 92 MET A C 1
ATOM 770 O O . MET A 1 92 ? 13.017 -6.688 -9.165 1.00 87.56 92 MET A O 1
ATOM 774 N N . ALA A 1 93 ? 11.903 -7.772 -10.802 1.00 89.50 93 ALA A N 1
ATOM 775 C CA . ALA A 1 93 ? 11.583 -9.003 -10.097 1.00 89.50 93 ALA A CA 1
ATOM 776 C C . ALA A 1 93 ? 12.283 -10.169 -10.795 1.00 89.50 93 ALA A C 1
ATOM 778 O O . ALA A 1 93 ? 12.328 -10.200 -12.024 1.00 89.50 93 ALA A O 1
ATOM 779 N N . TRP A 1 94 ? 12.767 -11.142 -10.030 1.00 89.69 94 TRP A N 1
ATOM 780 C CA . TRP A 1 94 ? 13.284 -12.392 -10.580 1.00 89.69 94 TRP A CA 1
ATOM 781 C C . TRP A 1 94 ? 12.422 -13.533 -10.063 1.00 89.69 94 TRP A C 1
ATOM 783 O O . TRP A 1 94 ? 12.410 -13.784 -8.859 1.00 89.69 94 TRP A O 1
ATOM 793 N N . ASP A 1 95 ? 11.707 -14.199 -10.967 1.00 91.56 95 ASP A N 1
ATOM 794 C CA . ASP A 1 95 ? 11.050 -15.461 -10.649 1.00 91.56 95 ASP A CA 1
ATOM 795 C C . ASP A 1 95 ? 12.104 -16.573 -10.649 1.00 91.56 95 ASP A C 1
ATOM 797 O O . ASP A 1 95 ? 12.856 -16.736 -11.614 1.00 91.56 95 ASP A O 1
ATOM 801 N N . LEU A 1 96 ? 12.229 -17.263 -9.518 1.00 93.81 96 LEU A N 1
ATOM 802 C CA . LEU A 1 96 ? 13.263 -18.273 -9.292 1.00 93.81 96 LEU A CA 1
ATOM 803 C C . LEU A 1 96 ? 12.718 -19.701 -9.400 1.00 93.81 96 LEU A C 1
ATOM 805 O O . LEU A 1 96 ? 13.500 -20.646 -9.271 1.00 93.81 96 LEU A O 1
ATOM 809 N N . VAL A 1 97 ? 11.408 -19.863 -9.605 1.00 92.75 97 VAL A N 1
ATOM 810 C CA . VAL A 1 97 ? 10.732 -21.161 -9.701 1.00 92.75 97 VAL A CA 1
ATOM 811 C C . VAL A 1 97 ? 9.930 -21.256 -10.999 1.00 92.75 97 VAL A C 1
ATOM 813 O O . VAL A 1 97 ? 9.598 -20.255 -11.618 1.00 92.75 97 VAL A O 1
ATOM 816 N N . ASP A 1 98 ? 9.628 -22.482 -11.425 1.00 89.38 98 ASP A N 1
ATOM 817 C CA . ASP A 1 98 ? 8.852 -22.742 -12.650 1.00 89.38 98 ASP A CA 1
ATOM 818 C C . ASP A 1 98 ? 7.338 -22.889 -12.372 1.00 89.38 98 ASP A C 1
ATOM 820 O O . ASP A 1 98 ? 6.556 -23.246 -13.259 1.00 89.38 98 ASP A O 1
ATOM 824 N N . GLU A 1 99 ? 6.914 -22.676 -11.125 1.00 91.38 99 GLU A N 1
ATOM 825 C CA . GLU A 1 99 ? 5.517 -22.783 -10.707 1.00 91.38 99 GLU A CA 1
ATOM 826 C C . GLU A 1 9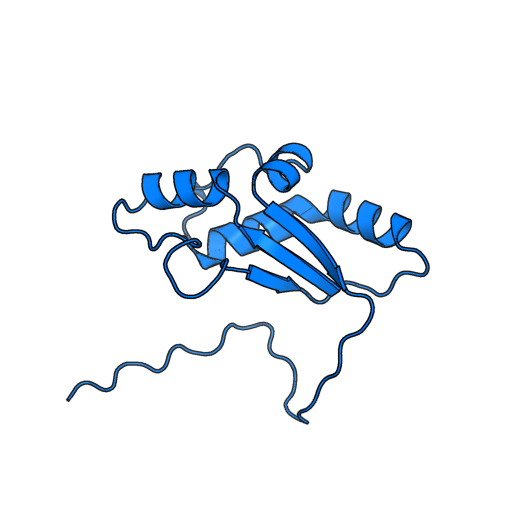9 ? 4.715 -21.563 -11.191 1.00 91.38 99 GLU A C 1
ATOM 828 O O . GLU A 1 99 ? 5.162 -20.431 -11.024 1.00 91.38 99 GLU A O 1
ATOM 833 N N . PRO A 1 100 ? 3.519 -21.751 -11.783 1.00 88.69 100 PRO A N 1
ATOM 834 C CA . PRO A 1 100 ? 2.699 -20.626 -12.215 1.00 88.69 100 PRO A CA 1
ATOM 835 C C . PRO A 1 100 ? 2.322 -19.704 -11.051 1.00 88.69 100 PRO A C 1
ATOM 837 O O . PRO A 1 100 ? 1.927 -20.172 -9.983 1.00 88.69 100 PRO A O 1
ATOM 840 N N . LEU A 1 101 ? 2.350 -18.393 -11.295 1.00 86.06 101 LEU A N 1
ATOM 841 C CA . LEU A 1 101 ? 1.851 -17.405 -10.340 1.00 86.06 101 LEU A CA 1
ATOM 842 C C . LEU A 1 101 ? 0.346 -17.598 -10.098 1.00 86.06 101 LEU A C 1
ATOM 844 O O . LEU A 1 101 ? -0.444 -17.661 -11.043 1.00 86.06 101 LEU A O 1
ATOM 848 N N . SER A 1 102 ? -0.042 -17.658 -8.823 1.00 83.69 102 SER A N 1
ATOM 849 C CA . SER A 1 102 ? -1.435 -17.727 -8.374 1.00 83.69 102 SER A CA 1
ATOM 850 C C . SER A 1 102 ? -1.905 -16.359 -7.888 1.00 83.69 102 SER A C 1
ATOM 852 O O . SER A 1 102 ? -1.178 -15.669 -7.178 1.00 83.69 102 SER A O 1
ATOM 854 N N . SER A 1 103 ? -3.133 -15.980 -8.247 1.00 78.00 103 SER A N 1
ATOM 855 C CA . SER A 1 103 ? -3.819 -14.809 -7.684 1.00 78.00 103 SER A CA 1
ATOM 856 C C . SER A 1 103 ? -4.540 -15.114 -6.372 1.00 78.00 103 SER A C 1
ATOM 858 O O . SER A 1 103 ? -4.980 -14.196 -5.690 1.00 78.00 103 SER A O 1
ATOM 860 N N . GLU A 1 104 ? -4.714 -16.394 -6.043 1.00 74.44 104 GLU A N 1
ATOM 861 C CA . GLU A 1 104 ? -5.286 -16.821 -4.769 1.00 74.44 104 GLU A CA 1
ATOM 862 C C . GLU A 1 104 ? -4.171 -16.918 -3.722 1.00 74.44 104 GLU A C 1
ATOM 864 O O . GLU A 1 104 ? -3.091 -17.441 -4.044 1.00 74.44 104 GLU A O 1
ATOM 869 N N . PRO A 1 105 ? -4.407 -16.441 -2.484 1.00 66.00 105 PRO A N 1
ATOM 870 C CA . PRO A 1 105 ? -3.451 -16.617 -1.403 1.00 66.00 105 PRO A CA 1
ATOM 871 C C . PRO A 1 105 ? -3.196 -18.115 -1.178 1.00 66.00 105 PRO A C 1
ATOM 873 O O . PRO A 1 105 ? -4.089 -18.936 -1.412 1.00 66.00 105 PRO A O 1
ATOM 876 N N . PRO A 1 106 ? -1.991 -18.502 -0.725 1.00 65.38 106 PRO A N 1
ATOM 877 C CA . PRO A 1 106 ? -1.714 -19.897 -0.416 1.00 65.38 106 PRO A CA 1
ATOM 878 C C . PRO A 1 106 ? -2.728 -20.397 0.618 1.00 65.38 106 PRO A C 1
ATOM 880 O O . PRO A 1 106 ? -2.962 -19.731 1.629 1.00 65.38 106 PRO A O 1
ATOM 883 N N . GLU A 1 107 ? -3.327 -21.568 0.377 1.00 58.72 107 GLU A N 1
ATOM 884 C CA . GLU A 1 107 ? -4.191 -22.200 1.376 1.00 58.72 107 GLU A CA 1
ATOM 885 C C . GLU A 1 107 ? -3.394 -22.331 2.679 1.00 58.72 107 GLU A C 1
ATOM 887 O O . GLU A 1 107 ? -2.349 -22.989 2.718 1.00 58.72 107 GLU A O 1
ATOM 892 N N . SER A 1 108 ? -3.881 -21.687 3.746 1.00 53.50 108 SER A N 1
ATOM 893 C CA . SER A 1 108 ? -3.320 -21.867 5.083 1.00 53.50 108 SER A CA 1
ATOM 894 C C . SER A 1 108 ? -3.270 -23.369 5.367 1.00 53.50 108 SER A C 1
ATOM 896 O O . SER A 1 108 ? -4.284 -24.046 5.145 1.00 53.50 108 SER A O 1
ATOM 898 N N . PRO A 1 109 ? -2.127 -23.930 5.806 1.00 48.03 109 PRO A N 1
ATOM 899 C CA . PRO A 1 109 ? -2.055 -25.342 6.131 1.00 48.03 109 PRO A CA 1
ATOM 900 C C . PRO A 1 109 ? -3.063 -25.610 7.250 1.00 48.03 109 PRO A C 1
ATOM 902 O O . PRO A 1 109 ? -2.817 -25.298 8.415 1.00 48.03 109 PRO A O 1
ATOM 905 N N . ARG A 1 110 ? -4.236 -26.147 6.884 1.00 46.94 110 ARG A N 1
ATOM 906 C CA . ARG A 1 110 ? -5.263 -26.573 7.837 1.00 46.94 110 ARG A CA 1
ATOM 907 C C . ARG A 1 110 ? -4.581 -27.455 8.880 1.00 46.94 110 ARG A C 1
ATOM 909 O O . ARG A 1 110 ? -3.788 -28.323 8.521 1.00 46.94 110 ARG A O 1
ATOM 916 N N . GLY A 1 111 ? -4.869 -27.160 10.145 1.00 44.69 111 GLY A N 1
ATOM 917 C CA . GLY A 1 111 ? -4.099 -27.565 11.314 1.00 44.69 111 GLY A CA 1
ATOM 918 C C . GLY A 1 111 ? -3.483 -28.962 11.270 1.00 44.69 111 GLY A C 1
ATOM 919 O O . GLY A 1 111 ? -4.136 -29.954 10.953 1.00 44.69 111 GLY A O 1
ATOM 920 N N . VAL A 1 112 ? -2.233 -29.046 11.723 1.00 41.34 112 VAL A N 1
ATOM 921 C CA . VAL A 1 112 ? -1.792 -30.246 12.432 1.00 41.34 112 VAL A CA 1
ATOM 922 C C . VAL A 1 112 ? -2.464 -30.190 13.803 1.00 41.34 112 VAL A C 1
ATOM 924 O O . VAL A 1 112 ? -1.900 -29.674 14.764 1.00 41.34 112 VAL A O 1
ATOM 927 N N . GLU A 1 113 ? -3.709 -30.660 13.870 1.00 41.47 113 GLU A N 1
ATOM 928 C CA . GLU A 1 113 ? -4.239 -31.182 15.125 1.00 41.47 113 GLU A CA 1
ATOM 929 C C . GLU A 1 113 ? -3.444 -32.452 15.457 1.00 41.47 113 GLU A C 1
ATOM 931 O O . GLU A 1 113 ? -3.409 -33.405 14.672 1.00 41.47 113 GLU A O 1
ATOM 936 N N . ALA A 1 114 ? -2.784 -32.441 16.613 1.00 37.00 114 ALA A N 1
ATOM 937 C CA . ALA A 1 114 ? -2.275 -33.621 17.300 1.00 37.00 114 ALA A CA 1
ATOM 938 C C . ALA A 1 114 ? -2.679 -33.538 18.773 1.00 37.00 114 ALA A C 1
ATOM 940 O O . ALA A 1 114 ? -2.574 -32.427 19.343 1.00 37.00 114 ALA A O 1
#

Nearest PDB structures (foldseek):
  7nhm-assembly1_3  TM=3.742E-01  e=7.550E+00  Staphylococcus aureus subsp. aureus NCTC 8325

Radius of gyration: 15.84 Å; Cα contacts (8 Å, |Δi|>4): 94; chains: 1; bounding box: 32×45×40 Å

Mean predicted aligned error: 6.87 Å

pLDDT: mean 84.97, std 15.63, range [37.0, 97.5]

Solvent-accessible surface area (backbone atoms only — not comparable to full-atom values): 7284 Å² total; per-residue (Å²): 60,38,36,42,27,66,31,67,59,46,52,54,53,47,35,71,77,35,80,84,52,83,57,48,79,57,95,80,56,69,49,64,52,76,44,88,58,83,91,63,98,44,71,64,60,46,51,55,50,44,55,77,43,32,50,61,56,49,48,52,59,45,46,77,75,51,77,57,74,88,78,51,76,86,74,52,46,55,69,49,46,61,64,26,29,53,77,44,80,43,91,79,84,80,84,90,68,90,71,80,88,70,92,65,77,81,80,72,80,75,74,89,81,126

Sequence (114 aa):
MVVVRACQPFEDWAKGIDEEAPTAYDSSGKWSNAYLIPEFNTEEDAWEWLEANCGMLFELELDSWYTDPEAWPEDRSWNAFREWFDVELIEMAWDLVDEPLSSEPPESPRGVEA